Protein AF-A0A091K5E2-F1 (afdb_monomer_lite)

InterPro domains:
  IPR000225 Armadillo [PS50176] (1-25)
  IPR011989 Armadillo-like helical [G3DSA:1.25.10.10] (1-128)
  IPR016024 Armadillo-type fold [SSF48371] (2-117)
  IPR028435 Plakophilin/Delta catenin [PTHR10372] (2-138)

pLDDT: mean 74.38, std 18.35, range [33.25, 94.44]

Organism: Colius striatus (NCBI:txid57412)

Secondary structure (DSSP, 8-state):
-HHHHHHHHHHHHHHTTSHHHHHHHHHHHHHHHHHHSSSSS-SSP----HHHHHHHHHHHHHHHTT-HHHHHHHHHTTHHHHHHHHHH-TTS-HHHHHHHHHHHHHHHH-HHHHHHHHHTT--GGGGS----STT-------------

Structure (mmCIF, N/CA/C/O backbone):
data_AF-A0A091K5E2-F1
#
_entry.id   AF-A0A091K5E2-F1
#
loop_
_atom_site.group_PDB
_atom_site.id
_atom_site.type_symbol
_atom_site.label_atom_id
_atom_site.label_alt_id
_atom_site.label_comp_id
_atom_site.label_asym_id
_atom_site.label_entity_id
_atom_site.label_seq_id
_atom_site.pdbx_PDB_ins_code
_atom_site.Cartn_x
_atom_site.Cartn_y
_atom_site.Cartn_z
_atom_site.occupancy
_atom_site.B_iso_or_equiv
_atom_site.auth_seq_id
_atom_site.auth_comp_id
_atom_site.auth_asym_id
_atom_site.auth_atom_id
_atom_site.pdbx_PDB_model_num
ATOM 1 N N . SER A 1 1 ? 20.529 -6.109 -2.813 1.00 54.31 1 SER A N 1
ATOM 2 C CA . SER A 1 1 ? 20.389 -6.755 -4.131 1.00 54.31 1 SER A CA 1
ATOM 3 C C . SER A 1 1 ? 18.935 -7.017 -4.464 1.00 54.31 1 SER A C 1
ATOM 5 O O . SER A 1 1 ? 18.218 -7.574 -3.644 1.00 54.31 1 SER A O 1
ATOM 7 N N . GLU A 1 2 ? 18.512 -6.641 -5.667 1.00 50.56 2 GLU A N 1
ATOM 8 C CA . GLU A 1 2 ? 17.154 -6.818 -6.212 1.00 50.56 2 GLU A CA 1
ATOM 9 C C . GLU A 1 2 ? 16.677 -8.282 -6.191 1.00 50.56 2 GLU A C 1
ATOM 11 O O . GLU A 1 2 ? 15.534 -8.577 -5.848 1.00 50.56 2 GLU A O 1
ATOM 16 N N . ARG A 1 3 ? 17.603 -9.224 -6.411 1.00 59.66 3 ARG A N 1
ATOM 17 C CA . ARG A 1 3 ? 17.348 -10.671 -6.317 1.00 59.66 3 ARG A CA 1
ATOM 18 C C . ARG A 1 3 ? 16.848 -11.115 -4.936 1.00 59.66 3 ARG A C 1
ATOM 20 O O . ARG A 1 3 ? 16.004 -11.999 -4.853 1.00 59.66 3 ARG A O 1
ATOM 27 N N . VAL A 1 4 ? 17.316 -10.468 -3.865 1.00 67.00 4 VAL A N 1
ATOM 28 C CA . VAL A 1 4 ? 16.888 -1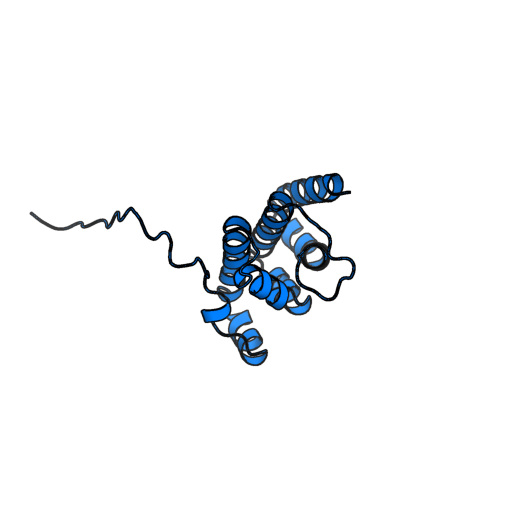0.763 -2.485 1.00 67.00 4 VAL A CA 1
ATOM 29 C C . VAL A 1 4 ? 15.462 -10.273 -2.247 1.00 67.00 4 VAL A C 1
ATOM 31 O O . VAL A 1 4 ? 14.680 -10.959 -1.602 1.00 67.00 4 VAL A O 1
ATOM 34 N N . VAL A 1 5 ? 15.095 -9.122 -2.818 1.00 63.88 5 VAL A N 1
ATOM 35 C CA . VAL A 1 5 ? 13.741 -8.558 -2.700 1.00 63.88 5 VAL A CA 1
ATOM 36 C C . VAL A 1 5 ? 12.730 -9.429 -3.442 1.00 63.88 5 VAL A C 1
ATOM 38 O O . VAL A 1 5 ? 11.662 -9.719 -2.906 1.00 63.88 5 VAL A O 1
ATOM 41 N N . LYS A 1 6 ? 13.087 -9.915 -4.637 1.00 64.31 6 LYS A N 1
ATOM 42 C CA . LYS A 1 6 ? 12.250 -10.831 -5.422 1.00 64.31 6 LYS A CA 1
ATOM 43 C C . LYS A 1 6 ? 12.056 -12.180 -4.720 1.00 64.31 6 LYS A C 1
ATOM 45 O O . LYS A 1 6 ? 10.928 -12.653 -4.619 1.00 64.31 6 LYS A O 1
ATOM 50 N N . ALA A 1 7 ? 13.129 -12.759 -4.175 1.00 65.31 7 ALA A N 1
ATOM 51 C CA . ALA A 1 7 ? 13.060 -14.005 -3.410 1.00 65.31 7 ALA A CA 1
ATOM 52 C C . ALA A 1 7 ? 12.229 -13.852 -2.123 1.00 65.31 7 ALA A C 1
ATOM 54 O O . ALA A 1 7 ? 11.371 -14.685 -1.843 1.00 65.31 7 ALA A O 1
ATOM 55 N N . ALA A 1 8 ? 12.423 -12.756 -1.384 1.00 66.50 8 ALA A N 1
ATOM 56 C CA . ALA A 1 8 ? 11.649 -12.459 -0.183 1.00 66.50 8 ALA A CA 1
ATOM 57 C C . ALA A 1 8 ? 10.159 -12.250 -0.495 1.00 66.50 8 ALA A C 1
ATOM 59 O O . ALA A 1 8 ? 9.309 -12.761 0.227 1.00 66.50 8 ALA A O 1
ATOM 60 N N . SER A 1 9 ? 9.838 -11.562 -1.595 1.00 68.31 9 SER A N 1
ATOM 61 C CA . SER A 1 9 ? 8.448 -11.336 -2.018 1.00 68.31 9 SER A CA 1
ATOM 62 C C . SER A 1 9 ? 7.756 -12.645 -2.410 1.00 68.31 9 SER A C 1
ATOM 64 O O . SER A 1 9 ? 6.633 -12.896 -1.983 1.00 68.31 9 SER A O 1
ATOM 66 N N . GLY A 1 10 ? 8.442 -13.527 -3.147 1.00 66.50 10 GLY A N 1
ATOM 67 C CA . GLY A 1 10 ? 7.913 -14.851 -3.494 1.00 66.50 10 GLY A CA 1
ATOM 68 C C . GLY A 1 10 ? 7.680 -15.747 -2.272 1.00 66.50 10 GLY A C 1
ATOM 69 O O . GLY A 1 10 ? 6.645 -16.403 -2.176 1.00 66.50 10 GLY A O 1
ATOM 70 N N . ALA A 1 11 ? 8.603 -15.732 -1.307 1.00 64.38 11 ALA A N 1
ATOM 71 C CA . ALA A 1 11 ? 8.461 -16.492 -0.066 1.00 64.38 11 ALA A CA 1
ATOM 72 C C . ALA A 1 11 ? 7.305 -15.971 0.807 1.00 64.38 11 ALA A C 1
ATOM 74 O O . ALA A 1 11 ? 6.513 -16.762 1.315 1.00 64.38 11 ALA A O 1
ATOM 75 N N . LEU A 1 12 ? 7.163 -14.646 0.934 1.00 62.91 12 LEU A N 1
ATOM 76 C CA . LEU A 1 12 ? 6.068 -14.014 1.679 1.00 62.91 12 LEU A CA 1
ATOM 77 C C . LEU A 1 12 ? 4.700 -14.317 1.059 1.00 62.91 12 LEU A C 1
ATOM 79 O O . LEU A 1 12 ? 3.750 -14.584 1.791 1.00 62.91 12 LEU A O 1
ATOM 83 N N . ARG A 1 13 ? 4.616 -14.339 -0.273 1.00 66.06 13 ARG A N 1
ATOM 84 C CA . ARG A 1 13 ? 3.396 -14.672 -1.016 1.00 66.06 13 ARG A CA 1
ATOM 85 C C . ARG A 1 13 ? 2.921 -16.102 -0.761 1.00 66.06 13 ARG A C 1
ATOM 87 O O . ARG A 1 13 ? 1.742 -16.312 -0.503 1.00 66.06 13 ARG A O 1
ATOM 94 N N . ASN A 1 14 ? 3.836 -17.073 -0.750 1.00 65.94 14 ASN A N 1
ATOM 95 C CA . ASN A 1 14 ? 3.491 -18.460 -0.419 1.00 65.94 14 ASN A CA 1
ATOM 96 C C . ASN A 1 14 ? 3.100 -18.637 1.059 1.00 65.94 14 ASN A C 1
ATOM 98 O O . ASN A 1 14 ? 2.257 -19.473 1.369 1.00 65.94 14 ASN A O 1
ATOM 102 N N . LEU A 1 15 ? 3.674 -17.845 1.970 1.00 56.69 15 LEU A N 1
ATOM 103 C CA . LEU A 1 15 ? 3.351 -17.900 3.4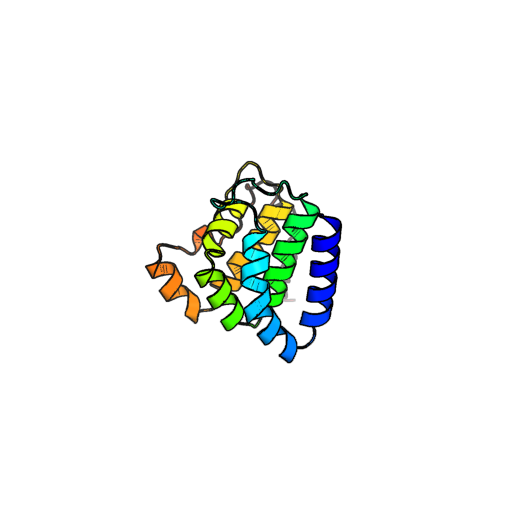01 1.00 56.69 15 LEU A CA 1
ATOM 104 C C . LEU A 1 15 ? 2.029 -17.198 3.753 1.00 56.69 15 LEU A C 1
ATOM 106 O O . LEU A 1 15 ? 1.386 -17.586 4.725 1.00 56.69 15 LEU A O 1
ATOM 110 N N . ALA A 1 16 ? 1.602 -16.204 2.967 1.00 55.78 16 ALA A N 1
ATOM 111 C CA . ALA A 1 16 ? 0.348 -15.468 3.154 1.00 55.78 16 ALA A CA 1
ATOM 112 C C . ALA A 1 16 ? -0.916 -16.244 2.717 1.00 55.78 16 ALA A C 1
ATOM 114 O O . ALA A 1 16 ? -2.027 -15.738 2.876 1.00 55.78 16 ALA A O 1
ATOM 115 N N . VAL A 1 17 ? -0.758 -17.467 2.196 1.00 62.25 17 VAL A N 1
ATOM 116 C CA . VAL A 1 17 ? -1.864 -18.400 1.911 1.00 62.25 17 VAL A CA 1
ATOM 117 C C . VAL A 1 17 ? -2.505 -18.922 3.208 1.00 62.25 17 VAL A C 1
ATOM 119 O O . VAL A 1 17 ? -3.700 -19.203 3.226 1.00 62.25 17 VAL A O 1
ATOM 122 N N . ASP A 1 18 ? -1.747 -18.996 4.310 1.00 58.25 18 ASP A N 1
ATOM 123 C CA . ASP A 1 18 ? -2.260 -19.386 5.630 1.00 58.25 18 ASP A CA 1
ATOM 124 C C . ASP A 1 18 ? -2.679 -18.143 6.440 1.00 58.25 18 ASP A C 1
ATOM 126 O O . ASP A 1 18 ? -1.879 -17.239 6.710 1.00 58.25 18 ASP A O 1
ATOM 130 N N . THR A 1 19 ? -3.947 -18.088 6.850 1.00 51.94 19 THR A N 1
ATOM 131 C CA . THR A 1 19 ? -4.557 -16.950 7.558 1.00 51.94 19 THR A CA 1
ATOM 132 C C . THR A 1 19 ? -3.903 -16.644 8.907 1.00 51.94 19 THR A C 1
ATOM 134 O O . THR A 1 19 ? -3.900 -15.484 9.316 1.00 51.94 19 THR A O 1
ATOM 137 N N . ARG A 1 20 ? -3.266 -17.622 9.569 1.00 52.31 20 ARG A N 1
ATOM 138 C CA . ARG A 1 20 ? -2.499 -17.389 10.812 1.00 52.31 20 ARG A CA 1
ATOM 139 C C . ARG A 1 20 ? -1.133 -16.740 10.562 1.00 52.31 20 ARG A C 1
ATOM 141 O O . ARG A 1 20 ? -0.641 -15.996 11.407 1.00 52.31 20 ARG A O 1
ATOM 148 N N . ASN A 1 21 ? -0.547 -16.941 9.381 1.00 52.16 21 ASN A N 1
ATOM 149 C CA . ASN A 1 21 ? 0.683 -16.258 8.968 1.00 52.16 21 ASN A CA 1
ATOM 150 C C . ASN A 1 21 ? 0.408 -14.842 8.446 1.00 52.16 21 ASN A C 1
ATOM 152 O O . ASN A 1 21 ? 1.253 -13.964 8.621 1.00 52.16 21 ASN A O 1
ATOM 156 N N . LYS A 1 22 ? -0.776 -14.581 7.869 1.00 51.25 22 LYS A N 1
ATOM 157 C CA . LYS A 1 22 ? -1.200 -13.233 7.437 1.00 51.25 22 LYS A CA 1
ATOM 158 C C . LYS A 1 22 ? -1.138 -12.193 8.557 1.00 51.25 22 LYS A C 1
ATOM 160 O O . LYS A 1 22 ? -0.787 -11.046 8.288 1.00 51.25 22 LYS A O 1
ATOM 165 N N . GLU A 1 23 ? -1.434 -12.565 9.800 1.00 50.50 23 GLU A N 1
ATOM 166 C CA . GLU A 1 23 ? -1.411 -11.638 10.940 1.00 50.50 23 GLU A CA 1
ATOM 167 C C . GLU A 1 23 ? 0.029 -11.255 11.350 1.00 50.50 23 GLU A C 1
ATOM 169 O O . GLU A 1 23 ? 0.351 -10.072 11.505 1.00 50.50 23 GLU A O 1
ATOM 174 N N . LEU A 1 24 ? 0.944 -12.233 11.404 1.00 54.16 24 LEU A N 1
ATOM 175 C CA . LEU A 1 24 ? 2.378 -12.016 11.660 1.00 54.16 24 LEU A CA 1
ATOM 176 C C . LEU A 1 24 ? 3.078 -11.280 10.502 1.00 54.16 24 LEU A C 1
ATOM 178 O O . LEU A 1 24 ? 3.872 -10.362 10.734 1.00 54.16 24 LEU A O 1
ATOM 182 N N . ILE A 1 25 ? 2.744 -11.619 9.254 1.00 57.38 25 ILE A N 1
ATOM 183 C CA . ILE A 1 25 ? 3.227 -10.935 8.046 1.00 57.38 25 ILE A CA 1
ATOM 184 C C . ILE A 1 25 ? 2.685 -9.502 7.998 1.00 57.38 25 ILE A C 1
ATOM 186 O O . ILE A 1 25 ? 3.444 -8.577 7.728 1.00 57.38 25 ILE A O 1
ATOM 190 N N . GLY A 1 26 ? 1.418 -9.268 8.335 1.00 55.16 26 GLY A N 1
ATOM 191 C CA . GLY A 1 26 ? 0.850 -7.920 8.413 1.00 55.16 26 GLY A CA 1
ATOM 192 C C . GLY A 1 26 ? 1.612 -7.024 9.393 1.00 55.16 26 GLY A C 1
ATOM 193 O O . GLY A 1 26 ? 1.984 -5.898 9.057 1.00 55.16 26 GLY A O 1
ATOM 194 N N . LYS A 1 27 ? 1.934 -7.549 10.581 1.00 58.16 27 LYS A N 1
ATOM 195 C CA . LYS A 1 27 ? 2.631 -6.799 11.636 1.00 58.16 27 LYS A CA 1
ATOM 196 C C . LYS A 1 27 ? 4.091 -6.472 11.294 1.00 58.16 27 LYS A C 1
ATOM 198 O O . LYS A 1 27 ? 4.558 -5.382 11.627 1.00 58.16 27 LYS A O 1
ATOM 203 N N . HIS A 1 28 ? 4.809 -7.381 10.627 1.00 63.00 28 HIS A N 1
ATOM 204 C CA . HIS A 1 28 ? 6.259 -7.257 10.399 1.00 63.00 28 HIS A CA 1
ATOM 205 C C . HIS A 1 28 ? 6.667 -6.962 8.947 1.00 63.00 28 HIS A C 1
ATOM 207 O O . HIS A 1 28 ? 7.697 -6.321 8.715 1.00 63.00 28 HIS A O 1
ATOM 213 N N . ALA A 1 29 ? 5.886 -7.388 7.956 1.00 68.50 29 ALA A N 1
ATOM 214 C CA . ALA A 1 29 ? 6.205 -7.199 6.544 1.00 68.50 29 ALA A CA 1
ATOM 215 C C . ALA A 1 29 ? 5.720 -5.849 6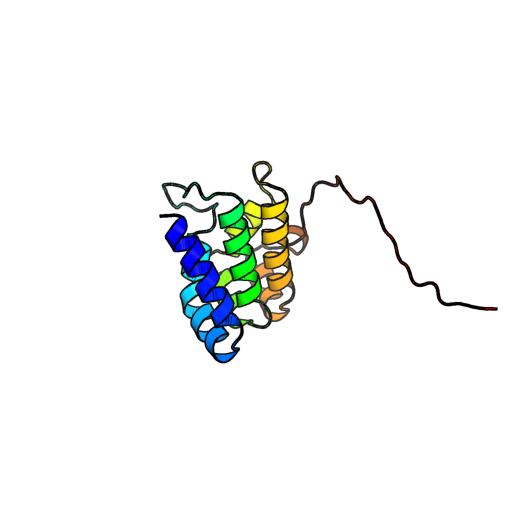.013 1.00 68.50 29 ALA A C 1
ATOM 217 O O . ALA A 1 29 ? 6.470 -5.223 5.271 1.00 68.50 29 ALA A O 1
ATOM 218 N N . ILE A 1 30 ? 4.547 -5.346 6.426 1.00 78.62 30 ILE A N 1
ATOM 219 C CA . ILE A 1 30 ? 4.008 -4.067 5.918 1.00 78.62 30 ILE A CA 1
ATOM 220 C C . ILE A 1 30 ? 5.004 -2.904 6.076 1.00 78.62 30 ILE A C 1
ATOM 222 O O . ILE A 1 30 ? 5.311 -2.272 5.064 1.00 78.62 30 ILE A O 1
ATOM 226 N N . PRO A 1 31 ? 5.621 -2.651 7.251 1.00 80.25 31 PRO A N 1
ATOM 227 C CA . PRO A 1 31 ? 6.603 -1.570 7.377 1.00 80.25 31 PRO A CA 1
ATOM 228 C C . PRO A 1 31 ? 7.808 -1.731 6.437 1.00 80.25 31 PRO A C 1
ATOM 230 O O . PRO A 1 31 ? 8.329 -0.752 5.905 1.00 80.25 31 PRO A O 1
ATOM 233 N N . ASN A 1 32 ? 8.256 -2.969 6.207 1.00 77.25 32 ASN A N 1
ATOM 234 C CA . ASN A 1 32 ? 9.388 -3.263 5.331 1.00 77.25 32 ASN A CA 1
ATOM 235 C C . ASN A 1 32 ? 9.013 -3.163 3.843 1.00 77.25 32 ASN A C 1
ATOM 237 O O . ASN A 1 32 ? 9.802 -2.654 3.046 1.00 77.25 32 ASN A O 1
ATOM 241 N N . LEU A 1 33 ? 7.808 -3.588 3.460 1.00 79.31 33 LEU A N 1
ATOM 242 C CA . LEU A 1 33 ? 7.274 -3.456 2.103 1.00 79.31 33 LEU A CA 1
ATOM 243 C C . LEU A 1 33 ? 7.067 -1.979 1.746 1.00 79.31 33 LEU A C 1
ATOM 245 O O . LEU A 1 33 ? 7.551 -1.525 0.712 1.00 79.31 33 LEU A O 1
ATOM 249 N N . VAL A 1 34 ? 6.474 -1.194 2.650 1.00 79.69 34 VAL A N 1
ATOM 250 C CA . VAL A 1 34 ? 6.278 0.255 2.478 1.00 79.69 34 VAL A CA 1
ATOM 251 C C . VAL A 1 34 ? 7.609 0.997 2.386 1.00 79.69 34 VAL A C 1
ATOM 253 O O . VAL A 1 34 ? 7.746 1.923 1.584 1.00 79.69 34 VAL A O 1
ATOM 256 N N . LYS A 1 35 ? 8.639 0.582 3.137 1.00 76.75 35 LYS A N 1
ATOM 257 C CA . LYS A 1 35 ? 9.997 1.130 2.974 1.00 76.75 35 LYS A CA 1
ATOM 258 C C . LYS A 1 35 ? 10.562 0.896 1.571 1.00 76.75 35 LYS A C 1
ATOM 260 O O . LYS A 1 35 ? 11.285 1.753 1.086 1.00 76.75 35 LYS A O 1
ATOM 265 N N . ASN A 1 36 ? 10.226 -0.213 0.913 1.00 74.50 36 ASN A N 1
ATOM 266 C CA . ASN A 1 36 ? 10.686 -0.488 -0.448 1.00 74.50 36 ASN A CA 1
ATOM 267 C C . ASN A 1 36 ? 9.863 0.228 -1.534 1.00 74.50 36 ASN A C 1
ATOM 269 O O . ASN A 1 36 ? 10.331 0.288 -2.665 1.00 74.50 36 ASN A O 1
ATOM 273 N N . LEU A 1 37 ? 8.692 0.799 -1.227 1.00 76.50 37 LEU A N 1
ATOM 274 C CA . LEU A 1 37 ? 7.940 1.577 -2.214 1.00 76.50 37 LEU A CA 1
ATOM 275 C C . LEU A 1 37 ? 8.647 2.902 -2.562 1.00 76.50 37 LEU A C 1
ATOM 277 O O . LEU A 1 37 ? 9.091 3.618 -1.647 1.00 76.50 37 LEU A O 1
ATOM 281 N N . PRO A 1 38 ? 8.701 3.266 -3.859 1.00 71.38 38 PRO A N 1
ATOM 282 C CA . PRO A 1 38 ? 9.179 4.574 -4.291 1.00 71.38 38 PRO A CA 1
ATOM 283 C C . PRO A 1 38 ? 8.241 5.690 -3.796 1.00 71.38 38 PRO A C 1
ATOM 285 O O . PRO A 1 38 ? 7.040 5.473 -3.670 1.00 71.38 38 PRO A O 1
ATOM 288 N N . GLY A 1 39 ? 8.776 6.888 -3.521 1.00 61.72 39 GLY A N 1
ATOM 289 C CA . GLY A 1 39 ? 7.953 8.060 -3.165 1.00 61.72 39 GLY A CA 1
ATOM 290 C C . GLY A 1 39 ? 8.009 8.541 -1.710 1.00 61.72 39 GLY A C 1
ATOM 291 O O . GLY A 1 39 ? 7.013 9.043 -1.208 1.00 61.72 39 GLY A O 1
ATOM 292 N N . GLY A 1 40 ? 9.143 8.413 -1.015 1.00 58.31 40 GLY A N 1
ATOM 293 C CA . GLY A 1 40 ? 9.350 9.041 0.301 1.00 58.31 40 GLY A CA 1
ATOM 294 C C . GLY A 1 40 ? 10.711 9.732 0.407 1.00 58.31 40 GLY A C 1
ATOM 295 O O . GLY A 1 40 ? 11.527 9.610 -0.503 1.00 58.31 40 GLY A O 1
ATOM 296 N N . GLN A 1 41 ? 10.991 10.382 1.544 1.00 47.34 41 GLN A N 1
ATOM 297 C CA . GLN A 1 41 ? 12.290 11.004 1.884 1.00 47.34 41 GLN A CA 1
ATOM 298 C C . GLN A 1 41 ? 13.454 9.997 2.052 1.00 47.34 41 GLN A C 1
ATOM 300 O O . GLN A 1 41 ? 14.436 10.273 2.734 1.00 47.34 41 GLN A O 1
ATOM 305 N N . GLN A 1 42 ? 13.360 8.798 1.476 1.00 50.56 42 GLN A N 1
ATOM 306 C CA . GLN A 1 42 ? 14.449 7.828 1.518 1.00 50.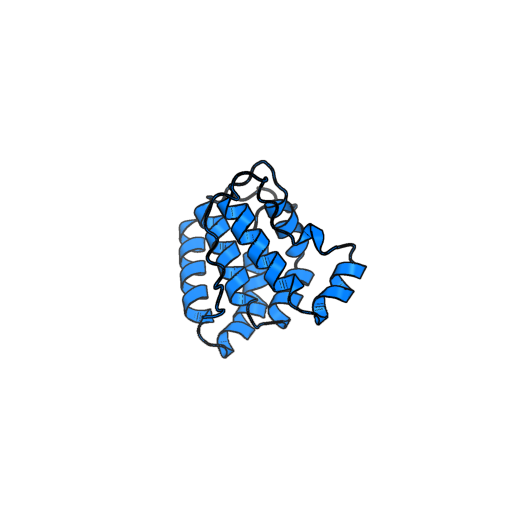56 42 GLN A CA 1
ATOM 307 C C . GLN A 1 42 ? 15.434 8.157 0.403 1.00 50.56 42 GLN A C 1
ATOM 309 O O . GLN A 1 42 ? 15.214 7.833 -0.763 1.00 50.56 42 GLN A O 1
ATOM 314 N N . THR A 1 43 ? 16.509 8.836 0.782 1.00 43.06 43 THR A N 1
ATOM 315 C CA . THR A 1 43 ? 17.712 9.003 -0.025 1.00 43.06 43 THR A CA 1
ATOM 316 C C . THR A 1 43 ? 18.659 7.820 0.232 1.00 43.06 43 THR A C 1
ATOM 318 O O . THR A 1 43 ? 18.903 7.472 1.387 1.00 43.06 43 THR A O 1
ATOM 321 N N . PRO A 1 44 ? 19.213 7.176 -0.810 1.00 49.28 44 PRO A N 1
ATOM 322 C CA . PRO A 1 44 ? 18.859 7.301 -2.222 1.00 49.28 44 PRO A CA 1
ATOM 323 C C . PRO A 1 44 ? 17.524 6.604 -2.533 1.00 49.28 44 PRO A C 1
ATOM 325 O O . PRO A 1 44 ? 17.208 5.556 -1.962 1.00 49.28 44 PRO A O 1
ATOM 328 N N . ALA A 1 45 ? 16.761 7.160 -3.481 1.00 53.56 45 ALA A N 1
ATOM 329 C CA . ALA A 1 45 ? 15.609 6.468 -4.043 1.00 53.56 45 ALA A CA 1
ATOM 330 C C . ALA A 1 45 ? 16.104 5.130 -4.603 1.00 53.56 45 ALA A C 1
ATOM 332 O O . ALA A 1 45 ? 16.948 5.102 -5.500 1.00 53.56 45 ALA A O 1
ATOM 333 N N . LYS A 1 46 ? 15.642 4.006 -4.045 1.00 57.69 46 LYS A N 1
ATOM 334 C CA . LYS A 1 46 ? 15.955 2.700 -4.628 1.00 57.69 46 LYS A CA 1
ATOM 335 C C . LYS A 1 46 ? 15.394 2.696 -6.050 1.00 57.69 46 LYS A C 1
ATOM 337 O O . LYS A 1 46 ? 14.177 2.710 -6.223 1.00 57.69 46 LYS A O 1
ATOM 342 N N . ASN A 1 47 ? 16.280 2.676 -7.044 1.00 65.50 47 ASN A N 1
ATOM 343 C CA . ASN A 1 47 ? 15.938 2.447 -8.446 1.00 65.50 47 ASN A CA 1
ATOM 344 C C . ASN A 1 47 ? 15.498 0.986 -8.602 1.00 65.50 47 ASN A C 1
ATOM 346 O O . ASN A 1 47 ? 16.276 0.128 -9.008 1.00 65.50 47 ASN A O 1
ATOM 350 N N . LEU A 1 48 ? 14.279 0.686 -8.160 1.00 74.06 48 LEU A N 1
ATOM 351 C CA . LEU A 1 48 ? 13.649 -0.610 -8.362 1.00 74.06 48 LEU A CA 1
ATOM 352 C C . LEU A 1 48 ? 13.106 -0.680 -9.788 1.00 74.06 48 LEU A C 1
ATOM 354 O O . LEU A 1 48 ? 12.541 0.298 -10.279 1.00 74.06 48 LEU A O 1
ATOM 358 N N . SER A 1 49 ? 13.257 -1.839 -10.427 1.00 82.00 49 SER A N 1
ATOM 359 C CA . SER A 1 49 ? 12.584 -2.132 -11.692 1.00 82.00 49 SER A CA 1
ATOM 360 C C . SER A 1 49 ? 11.064 -2.091 -11.537 1.00 82.00 49 SER A C 1
ATOM 362 O O . SER A 1 49 ? 10.534 -2.372 -10.457 1.00 82.00 49 SER A O 1
ATOM 364 N N . GLU A 1 50 ? 10.364 -1.797 -12.635 1.00 85.62 50 GLU A N 1
ATOM 365 C CA . GLU A 1 50 ? 8.899 -1.849 -12.715 1.00 85.62 50 GLU A CA 1
ATOM 366 C C . GLU A 1 50 ? 8.352 -3.169 -12.151 1.00 85.62 50 GLU A C 1
ATOM 368 O O . GLU A 1 50 ? 7.507 -3.157 -11.256 1.00 85.62 50 GLU A O 1
ATOM 373 N N . ASP A 1 51 ? 8.900 -4.304 -12.598 1.00 83.06 51 ASP A N 1
ATOM 374 C CA . ASP A 1 51 ? 8.503 -5.640 -12.140 1.00 83.06 51 ASP A CA 1
ATOM 375 C C . ASP A 1 51 ? 8.610 -5.792 -10.618 1.00 83.06 51 ASP A C 1
ATOM 377 O O . ASP A 1 51 ? 7.751 -6.404 -9.976 1.00 83.06 51 ASP A O 1
ATOM 381 N N . THR A 1 52 ? 9.657 -5.219 -10.017 1.00 83.25 52 THR A N 1
ATOM 382 C CA . THR A 1 52 ? 9.848 -5.268 -8.566 1.00 83.25 52 THR A CA 1
ATOM 383 C C . THR A 1 52 ? 8.817 -4.405 -7.849 1.00 83.25 52 THR A C 1
ATOM 385 O O . THR A 1 52 ? 8.246 -4.848 -6.852 1.00 83.25 52 THR A O 1
ATOM 388 N N . VAL A 1 53 ? 8.538 -3.199 -8.348 1.00 86.44 53 VAL A N 1
ATOM 389 C CA . VAL A 1 53 ? 7.524 -2.310 -7.761 1.00 86.44 53 VAL A CA 1
ATOM 390 C C . VAL A 1 53 ? 6.140 -2.954 -7.837 1.00 86.44 53 VAL A C 1
ATOM 392 O O . VAL A 1 53 ? 5.453 -3.039 -6.819 1.00 86.44 53 VAL A O 1
ATOM 395 N N . VAL A 1 54 ? 5.759 -3.490 -8.998 1.00 87.94 54 VAL A N 1
ATOM 396 C CA . VAL A 1 54 ? 4.488 -4.204 -9.196 1.00 87.94 54 VAL A CA 1
ATOM 397 C C . VAL A 1 54 ? 4.391 -5.417 -8.271 1.00 87.94 54 VAL A C 1
ATOM 399 O O . VAL A 1 54 ? 3.364 -5.610 -7.621 1.00 87.94 54 VAL A O 1
ATOM 402 N N . SER A 1 55 ? 5.462 -6.205 -8.135 1.00 85.69 55 SER A N 1
ATOM 403 C CA . SER A 1 55 ? 5.491 -7.346 -7.212 1.00 85.69 55 SER A CA 1
ATOM 404 C C . SER A 1 55 ? 5.281 -6.920 -5.757 1.00 85.69 55 SER A C 1
ATOM 406 O O . SER A 1 55 ? 4.546 -7.592 -5.033 1.00 85.69 55 SER A O 1
ATOM 408 N N . VAL A 1 56 ? 5.899 -5.820 -5.313 1.00 87.75 56 VAL A N 1
ATOM 409 C CA . VAL A 1 56 ? 5.722 -5.294 -3.948 1.00 87.75 56 VAL A CA 1
ATOM 410 C C . VAL A 1 56 ? 4.289 -4.808 -3.736 1.00 87.75 56 VAL A C 1
ATOM 412 O O . VAL A 1 56 ? 3.688 -5.148 -2.721 1.00 87.75 56 VAL A O 1
ATOM 415 N N . LEU A 1 57 ? 3.717 -4.070 -4.691 1.00 91.44 57 LEU A N 1
ATOM 416 C CA . LEU A 1 57 ? 2.336 -3.581 -4.623 1.00 91.44 57 LEU A CA 1
ATOM 417 C C . LEU A 1 57 ? 1.326 -4.734 -4.557 1.00 91.44 57 LEU A C 1
ATOM 419 O O . LEU A 1 57 ? 0.454 -4.732 -3.691 1.00 91.44 57 LEU A O 1
ATOM 423 N N . ASN A 1 58 ? 1.496 -5.758 -5.397 1.00 88.94 58 ASN A N 1
ATOM 424 C CA . ASN A 1 58 ? 0.659 -6.958 -5.366 1.00 88.94 58 ASN A CA 1
ATOM 425 C C . ASN A 1 58 ? 0.785 -7.702 -4.031 1.00 88.94 58 ASN A C 1
ATOM 427 O O . ASN A 1 58 ? -0.226 -8.101 -3.461 1.00 88.94 58 ASN A O 1
ATOM 431 N N . THR A 1 59 ? 2.004 -7.821 -3.493 1.00 87.12 59 THR A N 1
ATOM 432 C CA . THR A 1 59 ? 2.235 -8.448 -2.181 1.00 87.12 59 THR A CA 1
ATOM 433 C C . THR A 1 59 ? 1.537 -7.666 -1.069 1.00 87.12 59 THR A C 1
ATOM 435 O O . THR A 1 59 ? 0.888 -8.260 -0.215 1.00 87.12 59 THR A O 1
ATOM 438 N N . ILE A 1 60 ? 1.625 -6.330 -1.078 1.00 88.50 60 ILE A N 1
ATOM 439 C CA . ILE A 1 60 ? 0.900 -5.491 -0.115 1.00 88.50 60 ILE A CA 1
ATOM 440 C C . ILE A 1 60 ? -0.600 -5.750 -0.239 1.00 88.50 60 ILE A C 1
ATOM 442 O O . ILE A 1 60 ? -1.236 -5.984 0.784 1.00 88.50 60 ILE A O 1
ATOM 446 N N . ASN A 1 61 ? -1.147 -5.760 -1.461 1.00 91.25 61 ASN A N 1
ATOM 447 C CA . ASN A 1 61 ? -2.568 -6.007 -1.694 1.00 91.25 61 ASN A CA 1
ATOM 448 C C . ASN A 1 61 ? -3.017 -7.363 -1.131 1.00 91.25 61 ASN A C 1
ATOM 450 O O . ASN A 1 61 ? -4.010 -7.426 -0.419 1.00 91.25 61 ASN A O 1
ATOM 454 N N . GLU A 1 62 ? -2.266 -8.434 -1.398 1.00 87.62 62 GLU A N 1
ATOM 455 C CA . GLU A 1 62 ? -2.555 -9.782 -0.890 1.00 87.62 62 GLU A CA 1
ATOM 456 C C . GLU A 1 62 ? -2.507 -9.851 0.649 1.00 87.62 62 GLU A C 1
ATOM 458 O O . GLU A 1 62 ? -3.334 -10.529 1.265 1.00 87.62 62 GLU A O 1
ATOM 463 N N . VAL A 1 63 ? -1.570 -9.133 1.283 1.00 86.94 63 VAL A N 1
ATOM 464 C CA . VAL A 1 63 ? -1.429 -9.090 2.749 1.00 86.94 63 VAL A CA 1
ATOM 465 C C . VAL A 1 63 ? -2.567 -8.313 3.407 1.00 86.94 63 VAL A C 1
ATOM 467 O O . VAL A 1 63 ? -3.040 -8.729 4.463 1.00 86.94 63 VAL A O 1
ATOM 470 N N . ILE A 1 64 ? -3.003 -7.198 2.813 1.00 89.94 64 ILE A N 1
ATOM 471 C CA . ILE A 1 64 ? -4.107 -6.392 3.356 1.00 89.94 64 ILE A CA 1
ATOM 472 C C . ILE A 1 64 ? -5.486 -6.914 2.945 1.00 89.94 64 ILE A C 1
ATOM 474 O O . ILE A 1 64 ? -6.478 -6.485 3.530 1.00 89.94 64 ILE A O 1
ATOM 478 N N . ALA A 1 65 ? -5.576 -7.798 1.948 1.00 86.19 65 ALA A N 1
ATOM 479 C CA . ALA A 1 65 ? -6.826 -8.432 1.547 1.00 86.19 65 ALA A CA 1
ATOM 480 C C . ALA A 1 65 ? -7.357 -9.300 2.696 1.00 86.19 65 ALA A C 1
ATOM 482 O O . ALA A 1 65 ? -6.674 -10.216 3.172 1.00 86.19 65 ALA A O 1
ATOM 483 N N . ASP A 1 66 ? -8.566 -8.966 3.147 1.00 84.75 66 ASP A N 1
ATOM 484 C CA . ASP A 1 66 ? -9.254 -9.559 4.300 1.00 84.75 66 ASP A CA 1
ATOM 485 C C . ASP A 1 66 ? -8.481 -9.447 5.630 1.00 84.75 66 ASP A C 1
ATOM 487 O O . ASP A 1 66 ? -8.646 -10.261 6.536 1.00 84.75 66 ASP A O 1
ATOM 491 N N . ASN A 1 67 ? -7.624 -8.429 5.765 1.00 85.69 67 ASN A N 1
ATOM 492 C CA . ASN A 1 67 ? -6.847 -8.148 6.970 1.00 85.69 67 ASN A CA 1
ATOM 493 C C . ASN A 1 67 ? -6.852 -6.646 7.310 1.00 85.69 67 ASN A C 1
ATOM 495 O O . ASN A 1 67 ? -5.972 -5.875 6.906 1.00 85.69 67 ASN A O 1
ATOM 499 N N . LEU A 1 68 ? -7.848 -6.234 8.101 1.00 88.44 68 LEU A N 1
ATOM 500 C CA . LEU A 1 68 ? -8.015 -4.849 8.550 1.00 88.44 68 LEU A CA 1
ATOM 501 C C . LEU A 1 68 ? -6.810 -4.340 9.362 1.00 88.44 68 LEU A C 1
ATOM 503 O O . LEU A 1 68 ? -6.431 -3.177 9.223 1.00 88.44 68 LEU A O 1
ATOM 507 N N . GLU A 1 69 ? -6.188 -5.181 10.190 1.00 89.25 69 GLU A N 1
ATOM 508 C CA . GLU A 1 69 ? -5.039 -4.775 11.011 1.00 89.25 69 GLU A CA 1
ATOM 509 C C . GLU A 1 69 ? -3.806 -4.471 10.151 1.00 89.25 69 GLU A C 1
ATOM 511 O O . GLU A 1 69 ? -3.125 -3.465 10.366 1.00 89.25 69 GLU A O 1
ATOM 516 N N . ALA A 1 70 ? -3.563 -5.259 9.100 1.00 86.12 70 ALA A N 1
ATOM 517 C CA . ALA A 1 70 ? -2.522 -4.954 8.121 1.00 86.12 70 ALA A CA 1
ATOM 518 C C . ALA A 1 70 ? -2.810 -3.642 7.367 1.00 86.12 70 ALA A C 1
ATOM 520 O O . ALA A 1 70 ? -1.894 -2.848 7.138 1.00 86.12 70 ALA A O 1
ATOM 521 N N . ALA A 1 71 ? -4.075 -3.369 7.033 1.00 90.88 71 ALA A N 1
ATOM 522 C CA . ALA A 1 71 ? -4.478 -2.117 6.393 1.00 90.88 71 ALA A CA 1
ATOM 523 C C . ALA A 1 71 ? -4.325 -0.895 7.327 1.00 90.88 71 ALA A C 1
ATOM 525 O O . ALA A 1 71 ? -3.862 0.162 6.891 1.00 90.88 71 ALA A O 1
ATOM 526 N N . LYS A 1 72 ? -4.616 -1.034 8.630 1.00 91.44 72 LYS A N 1
ATOM 527 C CA . LYS A 1 72 ? -4.291 -0.011 9.644 1.00 91.44 72 LYS A CA 1
ATOM 528 C C . LYS A 1 72 ? -2.785 0.236 9.707 1.00 91.44 72 LYS A C 1
ATOM 530 O O . LYS A 1 72 ? -2.359 1.388 9.668 1.00 91.44 72 LYS A O 1
ATOM 535 N N . LYS A 1 73 ? -1.976 -0.829 9.717 1.00 90.31 73 LYS A N 1
ATOM 536 C CA . LYS A 1 73 ? -0.510 -0.722 9.724 1.00 90.31 73 LYS A CA 1
ATOM 537 C C . LYS A 1 73 ? 0.027 -0.017 8.481 1.00 90.31 73 LYS A C 1
ATOM 539 O O . LYS A 1 73 ? 0.961 0.778 8.578 1.00 90.31 73 LYS A O 1
ATOM 544 N N . LEU A 1 74 ? -0.567 -0.278 7.318 1.00 91.56 74 LEU A N 1
ATOM 545 C CA . LEU A 1 74 ? -0.222 0.396 6.068 1.00 91.56 74 LEU A CA 1
ATOM 546 C C . LEU A 1 74 ? -0.452 1.911 6.174 1.00 91.56 74 LEU A C 1
ATOM 548 O O . LEU A 1 74 ? 0.413 2.683 5.766 1.00 91.56 74 LEU A O 1
ATOM 552 N N . ARG A 1 75 ? -1.560 2.338 6.794 1.00 91.56 75 ARG A N 1
ATOM 553 C CA . ARG A 1 75 ? -1.829 3.756 7.086 1.00 91.56 75 ARG A CA 1
ATOM 554 C C . ARG A 1 75 ? -0.797 4.351 8.045 1.00 91.56 75 ARG A C 1
ATOM 556 O O . ARG A 1 75 ? -0.168 5.349 7.726 1.00 91.56 75 ARG A O 1
ATOM 563 N N . GLU A 1 76 ? -0.551 3.692 9.175 1.00 89.69 76 GLU A N 1
ATOM 564 C CA . GLU A 1 76 ? 0.410 4.146 10.197 1.00 89.69 76 GLU A CA 1
ATOM 565 C C . GLU A 1 76 ? 1.854 4.272 9.689 1.00 89.69 76 GLU A C 1
ATOM 567 O O . GLU A 1 76 ? 2.665 4.976 10.284 1.00 89.69 76 GLU A O 1
ATOM 572 N N . THR A 1 77 ? 2.199 3.564 8.614 1.00 86.88 77 THR A N 1
ATOM 573 C CA . THR A 1 77 ? 3.550 3.553 8.033 1.00 86.88 77 THR A CA 1
ATOM 574 C C . THR A 1 77 ? 3.719 4.533 6.872 1.00 86.88 77 THR A C 1
ATOM 576 O O . THR A 1 77 ? 4.701 4.435 6.136 1.00 86.88 77 THR A O 1
ATOM 579 N N . GLN A 1 78 ? 2.787 5.479 6.710 1.00 88.12 78 GLN A N 1
ATOM 580 C CA . GLN A 1 78 ? 2.725 6.419 5.584 1.00 88.12 78 GLN A CA 1
ATOM 581 C C . GLN A 1 78 ? 2.630 5.716 4.217 1.00 88.12 78 GLN A C 1
ATOM 583 O O . GLN A 1 78 ? 3.176 6.163 3.203 1.00 88.12 78 GLN A O 1
ATOM 588 N N . GLY A 1 79 ? 2.001 4.538 4.189 1.00 89.75 79 GLY A N 1
ATOM 589 C CA . GLY A 1 79 ? 1.828 3.765 2.966 1.00 89.75 79 GLY A CA 1
ATOM 590 C C . GLY A 1 79 ? 0.852 4.421 1.996 1.00 89.75 79 GLY A C 1
ATOM 591 O O . GLY A 1 79 ? 1.049 4.319 0.788 1.00 89.75 79 GLY A O 1
ATOM 592 N N . ILE A 1 80 ? -0.163 5.127 2.502 1.00 92.88 80 ILE A N 1
ATOM 593 C CA . ILE A 1 80 ? -1.204 5.758 1.677 1.00 92.88 80 ILE A CA 1
ATOM 594 C C . ILE A 1 80 ? -0.607 6.880 0.828 1.00 92.88 80 ILE A C 1
ATOM 596 O O . ILE A 1 80 ? -0.826 6.920 -0.378 1.00 92.88 80 ILE A O 1
ATOM 600 N N . GLU A 1 81 ? 0.233 7.720 1.424 1.00 91.12 81 GLU A N 1
ATOM 601 C CA . GLU A 1 81 ? 0.960 8.814 0.786 1.00 91.12 81 GLU A CA 1
ATOM 602 C C . GLU A 1 81 ? 1.785 8.302 -0.394 1.00 91.12 81 GLU A C 1
ATOM 604 O O . GLU A 1 81 ? 1.697 8.829 -1.505 1.00 91.12 81 GLU A O 1
ATOM 609 N N . LYS A 1 82 ? 2.550 7.228 -0.170 1.00 89.62 82 LYS A N 1
ATOM 610 C CA . LYS A 1 82 ? 3.381 6.612 -1.208 1.00 89.62 82 LYS A CA 1
ATOM 611 C C . LYS A 1 82 ? 2.546 6.002 -2.327 1.00 89.62 82 LYS A C 1
ATOM 613 O O . LYS A 1 82 ? 2.870 6.178 -3.498 1.00 89.62 82 LYS A O 1
ATOM 618 N N . LEU A 1 83 ? 1.471 5.297 -1.981 1.00 91.75 83 LEU A N 1
ATOM 619 C CA . LEU A 1 83 ? 0.577 4.673 -2.955 1.00 91.75 83 LEU A CA 1
ATOM 620 C C . LEU A 1 83 ? -0.131 5.717 -3.819 1.00 91.75 83 LEU A C 1
ATOM 622 O O . LEU A 1 83 ? -0.191 5.555 -5.036 1.00 91.75 83 LEU A O 1
ATOM 626 N N . VAL A 1 84 ? -0.617 6.807 -3.221 1.00 90.75 84 VAL A N 1
ATOM 627 C CA . VAL A 1 84 ? -1.229 7.917 -3.961 1.00 90.75 84 VAL A CA 1
ATOM 628 C C . VAL A 1 84 ? -0.201 8.610 -4.851 1.00 90.75 84 VAL A C 1
ATOM 630 O O . VAL A 1 84 ? -0.521 8.933 -5.994 1.00 90.75 84 VAL A O 1
ATOM 633 N N . LEU A 1 85 ? 1.037 8.790 -4.382 1.00 88.75 85 LEU A N 1
ATOM 634 C CA . LEU A 1 85 ? 2.115 9.351 -5.196 1.00 88.75 85 LEU A CA 1
ATOM 635 C C . LEU A 1 85 ? 2.405 8.476 -6.419 1.00 88.75 85 LEU A C 1
ATOM 637 O O . LEU A 1 85 ? 2.516 9.012 -7.516 1.00 88.75 85 LEU A O 1
ATOM 641 N N . ILE A 1 86 ? 2.467 7.148 -6.264 1.00 87.94 86 ILE A N 1
ATOM 642 C CA . ILE A 1 86 ? 2.621 6.212 -7.391 1.00 87.94 86 ILE A CA 1
ATOM 643 C C . ILE A 1 86 ? 1.409 6.293 -8.331 1.00 87.94 86 ILE A C 1
ATOM 645 O O . ILE A 1 86 ? 1.593 6.452 -9.533 1.00 87.94 86 ILE A O 1
ATOM 649 N N . ASN A 1 87 ? 0.184 6.252 -7.795 1.00 87.75 87 ASN A N 1
ATOM 650 C CA . ASN A 1 87 ? -1.066 6.271 -8.567 1.00 87.75 87 ASN A CA 1
ATOM 651 C C . ASN A 1 87 ? -1.297 7.588 -9.336 1.00 87.75 87 ASN A C 1
ATOM 653 O O . ASN A 1 87 ? -2.013 7.598 -10.330 1.00 87.75 87 ASN A O 1
ATOM 657 N N . LYS A 1 88 ? -0.720 8.707 -8.881 1.00 85.25 88 LYS A N 1
ATOM 658 C CA . LYS A 1 88 ? -0.833 10.028 -9.530 1.00 85.25 88 LYS A CA 1
ATOM 659 C C . LYS A 1 88 ? 0.431 10.456 -10.281 1.00 85.25 88 LYS A C 1
ATOM 661 O O . LYS A 1 88 ? 0.471 11.559 -10.823 1.00 85.25 88 LYS A O 1
ATOM 666 N N . SER A 1 89 ? 1.481 9.636 -10.295 1.00 79.94 89 SER A N 1
ATOM 667 C CA . SER A 1 89 ? 2.733 9.994 -10.958 1.00 79.94 89 SER A CA 1
ATOM 668 C C . SER A 1 89 ? 2.609 9.842 -12.472 1.00 79.94 89 SER A C 1
ATOM 670 O O . SER A 1 89 ? 2.365 8.747 -12.966 1.00 79.94 89 SER A O 1
ATOM 672 N N . GLY A 1 90 ? 2.875 10.919 -13.217 1.00 75.50 90 GLY A N 1
ATOM 673 C CA . GLY A 1 90 ? 2.964 10.874 -14.684 1.00 75.50 90 GLY A CA 1
ATOM 674 C C . GLY A 1 90 ? 4.200 10.143 -15.228 1.00 75.50 90 GLY A C 1
ATOM 675 O O . GLY A 1 90 ? 4.283 9.910 -16.426 1.00 75.50 90 GLY A O 1
ATOM 676 N N . ASN A 1 91 ? 5.148 9.768 -14.360 1.00 80.38 91 ASN A N 1
ATOM 677 C CA . ASN A 1 91 ? 6.414 9.126 -14.738 1.00 80.38 91 ASN A CA 1
ATOM 678 C C . ASN A 1 91 ? 6.450 7.626 -14.391 1.00 80.38 91 ASN A C 1
ATOM 680 O O . ASN A 1 91 ? 7.513 7.009 -14.455 1.00 80.38 91 ASN A O 1
ATOM 684 N N . ARG A 1 92 ? 5.325 7.049 -13.951 1.00 84.38 92 ARG A N 1
ATOM 685 C CA . ARG A 1 92 ? 5.199 5.624 -13.611 1.00 84.38 92 ARG A CA 1
ATOM 686 C C . ARG A 1 92 ? 4.508 4.867 -14.733 1.00 84.38 92 ARG A C 1
ATOM 688 O O . ARG A 1 92 ? 3.682 5.424 -15.452 1.00 84.38 92 ARG A O 1
ATOM 695 N N . SER A 1 93 ? 4.839 3.589 -14.865 1.00 87.06 93 SER A N 1
ATOM 696 C CA . SER A 1 93 ? 4.175 2.707 -15.823 1.00 87.06 93 SER A CA 1
ATOM 697 C C . SER A 1 93 ? 2.699 2.510 -15.457 1.00 87.06 93 SER A C 1
ATOM 699 O O . SER A 1 93 ? 2.316 2.527 -14.283 1.00 87.06 93 SER A O 1
ATOM 701 N N . GLU A 1 94 ? 1.852 2.223 -16.447 1.00 87.62 94 GLU A N 1
ATOM 702 C CA . GLU A 1 94 ? 0.448 1.891 -16.179 1.00 87.62 94 GLU A CA 1
ATOM 703 C C . GLU A 1 94 ? 0.291 0.671 -15.262 1.00 87.62 94 GLU A C 1
ATOM 705 O O . GLU A 1 94 ? -0.698 0.554 -14.540 1.00 87.62 94 GLU A O 1
ATOM 710 N N . ARG A 1 95 ? 1.239 -0.274 -15.301 1.00 89.00 95 ARG A N 1
ATOM 711 C CA . ARG A 1 95 ? 1.226 -1.456 -14.432 1.00 89.00 95 ARG A CA 1
ATOM 712 C C . ARG A 1 95 ? 1.432 -1.073 -12.972 1.00 89.00 95 ARG A C 1
ATOM 714 O O . ARG A 1 95 ? 0.676 -1.547 -12.126 1.00 89.00 95 ARG A O 1
ATOM 721 N N . GLU A 1 96 ? 2.390 -0.195 -12.681 1.00 88.81 96 GLU A N 1
ATOM 722 C CA . GLU A 1 96 ? 2.603 0.336 -11.329 1.00 88.81 96 GLU A CA 1
ATOM 723 C C . GLU A 1 96 ? 1.384 1.123 -10.841 1.00 88.81 96 GLU A C 1
ATOM 725 O O . GLU A 1 96 ? 0.925 0.903 -9.720 1.00 88.81 96 GLU A O 1
ATOM 730 N N . VAL A 1 97 ? 0.825 1.992 -11.691 1.00 90.25 97 VAL A N 1
ATOM 731 C CA . VAL A 1 97 ? -0.370 2.789 -11.367 1.00 90.25 97 VAL A CA 1
ATOM 732 C C . VAL A 1 97 ? -1.559 1.877 -11.058 1.00 90.25 97 VAL A C 1
ATOM 734 O O . VAL A 1 97 ? -2.199 2.036 -10.019 1.00 90.25 97 VAL A O 1
ATOM 737 N N . ARG A 1 98 ? -1.821 0.864 -11.897 1.00 89.88 98 ARG A N 1
ATOM 738 C CA . ARG A 1 98 ? -2.895 -0.118 -11.668 1.00 89.88 98 ARG A CA 1
ATOM 739 C C . ARG A 1 98 ? -2.697 -0.889 -10.366 1.00 89.88 98 ARG A C 1
ATOM 741 O O . ARG A 1 98 ? -3.638 -0.992 -9.584 1.00 89.88 98 ARG A O 1
ATOM 748 N N . ALA A 1 99 ? -1.494 -1.400 -10.112 1.00 90.75 99 ALA A N 1
ATOM 749 C CA . ALA A 1 99 ? -1.213 -2.159 -8.895 1.00 90.75 99 ALA A CA 1
ATOM 750 C C . ALA A 1 99 ? -1.379 -1.294 -7.632 1.00 90.75 99 ALA A C 1
ATOM 752 O O . ALA A 1 99 ? -1.986 -1.737 -6.658 1.00 90.75 99 ALA A O 1
ATOM 753 N N . ALA A 1 100 ? -0.923 -0.037 -7.654 1.00 92.12 100 ALA A N 1
ATOM 754 C CA . ALA A 1 100 ? -1.110 0.894 -6.542 1.00 92.12 100 ALA A CA 1
ATOM 755 C C . ALA A 1 100 ? -2.587 1.242 -6.321 1.00 92.12 100 ALA A C 1
ATOM 757 O O . ALA A 1 100 ? -3.048 1.283 -5.180 1.00 92.12 100 ALA A O 1
ATOM 758 N N . ALA A 1 101 ? -3.345 1.439 -7.400 1.00 91.50 101 ALA A N 1
ATOM 759 C CA . ALA A 1 101 ? -4.769 1.719 -7.317 1.00 91.50 101 ALA A CA 1
ATOM 760 C C . ALA A 1 101 ? -5.565 0.556 -6.705 1.00 91.50 101 ALA A C 1
ATOM 762 O O . ALA A 1 101 ? -6.468 0.805 -5.912 1.00 91.50 101 ALA A O 1
ATOM 763 N N . LEU A 1 102 ? -5.207 -0.699 -7.002 1.00 92.69 102 LEU A N 1
ATOM 764 C CA . LEU A 1 102 ? -5.832 -1.866 -6.368 1.00 92.69 102 LEU A CA 1
ATOM 765 C C . LEU A 1 102 ? -5.616 -1.868 -4.851 1.00 92.69 102 LEU A C 1
ATOM 767 O O . LEU A 1 102 ? -6.573 -2.033 -4.100 1.00 92.69 102 LEU A O 1
ATOM 771 N N . VAL A 1 103 ? -4.390 -1.598 -4.390 1.00 94.44 103 VAL A N 1
ATOM 772 C CA . VAL A 1 103 ? -4.095 -1.487 -2.950 1.00 94.44 103 VAL A CA 1
ATOM 773 C C . VAL A 1 103 ? -4.941 -0.380 -2.311 1.00 94.44 103 VAL A C 1
ATOM 775 O O . VAL A 1 103 ? -5.554 -0.589 -1.264 1.00 94.44 103 VAL A O 1
ATOM 778 N N . LEU A 1 104 ? -5.013 0.792 -2.950 1.00 94.06 104 LEU A N 1
ATOM 779 C CA . LEU A 1 104 ? -5.819 1.925 -2.488 1.00 94.06 104 LEU A CA 1
ATOM 780 C C . LEU A 1 104 ? -7.315 1.571 -2.411 1.00 94.06 104 LEU A C 1
ATOM 782 O O . LEU A 1 104 ? -7.975 1.887 -1.420 1.00 94.06 104 LEU A O 1
ATOM 786 N N . GLN A 1 105 ? -7.850 0.875 -3.414 1.00 92.62 105 GLN A N 1
ATOM 787 C CA . GLN A 1 105 ? -9.237 0.411 -3.418 1.00 92.62 105 GLN A CA 1
ATOM 788 C C . 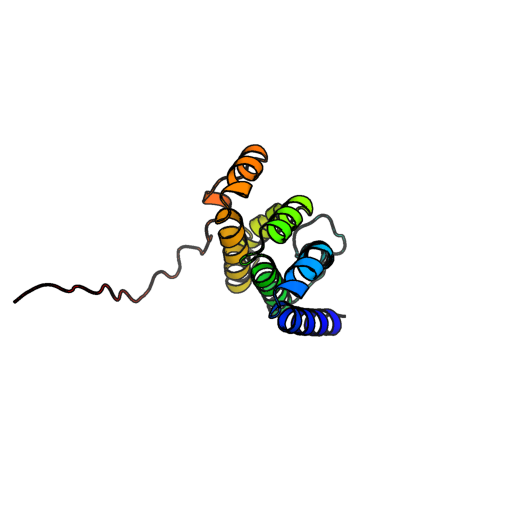GLN A 1 105 ? -9.517 -0.569 -2.278 1.00 92.62 105 GLN A C 1
ATOM 790 O O . GLN A 1 105 ? -10.525 -0.410 -1.588 1.00 92.62 105 GLN A O 1
ATOM 795 N N . THR A 1 106 ? -8.617 -1.525 -2.035 1.00 93.19 106 THR A N 1
ATOM 796 C CA . THR A 1 106 ? -8.728 -2.469 -0.915 1.00 93.19 106 THR A CA 1
ATOM 797 C C . THR A 1 106 ? -8.764 -1.729 0.422 1.00 93.19 106 THR A C 1
ATOM 799 O O . THR A 1 106 ? -9.645 -1.982 1.241 1.00 93.19 106 THR A O 1
ATOM 802 N N . VAL A 1 107 ? -7.887 -0.736 0.623 1.00 94.25 107 VAL A N 1
ATOM 803 C CA . VAL A 1 107 ? -7.897 0.108 1.832 1.00 94.25 107 VAL A CA 1
ATOM 804 C C . VAL A 1 107 ? -9.224 0.861 1.986 1.00 94.25 107 VAL A C 1
ATOM 806 O O . VAL A 1 107 ? -9.813 0.846 3.066 1.00 94.25 107 VAL A O 1
ATOM 809 N N . TRP A 1 108 ? -9.727 1.494 0.921 1.00 93.31 108 TRP A N 1
ATOM 810 C CA . TRP A 1 108 ? -10.987 2.254 0.955 1.00 93.31 108 TRP A CA 1
ATOM 811 C C . TRP A 1 108 ? -12.240 1.364 1.107 1.00 93.31 108 TRP A C 1
ATOM 813 O O . TRP A 1 108 ? -13.328 1.835 1.481 1.00 93.31 108 TRP A O 1
ATOM 823 N N . GLY A 1 109 ? -12.101 0.068 0.820 1.00 92.25 109 GLY A N 1
ATOM 824 C CA . GLY A 1 109 ? -13.108 -0.961 1.067 1.00 92.25 109 GLY A CA 1
ATOM 825 C C . GLY A 1 109 ? -13.451 -1.109 2.551 1.00 92.25 109 GLY A C 1
ATOM 826 O O . GLY A 1 109 ? -14.626 -1.277 2.883 1.00 92.25 109 GLY A O 1
ATOM 827 N N . TYR A 1 110 ? -12.469 -0.937 3.443 1.00 93.69 110 TYR A N 1
ATOM 828 C CA . TYR A 1 110 ? -12.667 -0.996 4.892 1.00 93.69 110 TYR A CA 1
ATOM 829 C C . TYR A 1 110 ? -13.410 0.238 5.407 1.00 93.69 110 TYR A C 1
ATOM 831 O O . TYR A 1 110 ? -12.875 1.351 5.449 1.00 93.69 110 TYR A O 1
ATOM 839 N N . LYS A 1 111 ? -14.658 0.049 5.846 1.00 93.62 111 LYS A N 1
ATOM 840 C CA . LYS A 1 111 ? -15.514 1.134 6.360 1.00 93.62 111 LYS A CA 1
ATOM 841 C C . LYS A 1 111 ? -14.898 1.799 7.595 1.00 93.62 111 LYS A C 1
ATOM 843 O O . LYS A 1 111 ? -15.026 3.008 7.773 1.00 93.62 111 LYS A O 1
ATOM 848 N N . GLU A 1 112 ? -14.187 1.020 8.399 1.00 93.31 112 GLU A N 1
ATOM 849 C CA . GLU A 1 112 ? -13.479 1.404 9.617 1.00 93.31 112 GLU A CA 1
ATOM 850 C C . GLU A 1 112 ? -12.312 2.358 9.339 1.00 93.31 112 GLU A C 1
ATOM 852 O O . GLU A 1 112 ? -11.962 3.165 10.199 1.00 93.31 112 GLU A O 1
ATOM 857 N N . LEU A 1 113 ? -11.720 2.294 8.141 1.00 92.94 113 LEU A N 1
ATOM 858 C CA . LEU A 1 113 ? -10.604 3.155 7.745 1.00 92.94 113 LEU A CA 1
ATOM 859 C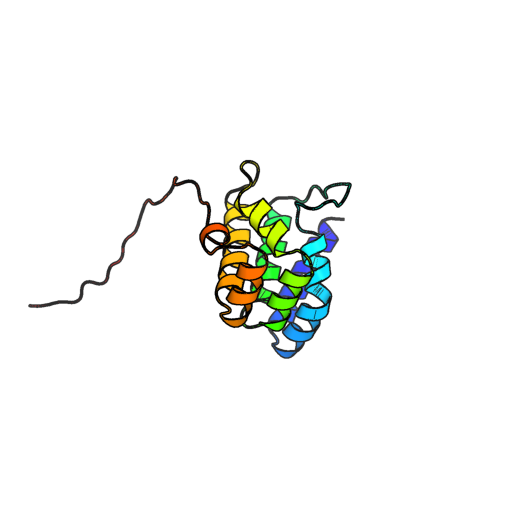 C . LEU A 1 113 ? -11.050 4.467 7.102 1.00 92.94 113 LEU A C 1
ATOM 861 O O . LEU A 1 113 ? -10.274 5.417 7.111 1.00 92.94 113 LEU A O 1
ATOM 865 N N . ARG A 1 114 ? -12.295 4.571 6.619 1.00 92.31 114 ARG A N 1
ATOM 866 C CA . ARG A 1 114 ? -12.782 5.777 5.925 1.00 92.31 114 ARG A CA 1
ATOM 867 C C . ARG A 1 114 ? -12.743 7.022 6.800 1.00 92.31 114 ARG A C 1
ATOM 869 O O . ARG A 1 114 ? -12.107 7.995 6.425 1.00 92.31 114 ARG A O 1
ATOM 876 N N . LYS A 1 115 ? -13.349 6.972 7.992 1.00 92.94 115 LYS A N 1
ATOM 877 C CA . LYS A 1 115 ? -13.372 8.125 8.911 1.00 92.94 115 LYS A CA 1
ATOM 878 C C . LYS A 1 115 ? -11.959 8.587 9.312 1.00 92.94 115 LYS A C 1
ATOM 880 O O . LYS A 1 115 ? -11.720 9.791 9.289 1.00 92.94 115 LYS A O 1
ATOM 885 N N . PRO A 1 116 ? -11.021 7.692 9.689 1.00 93.00 116 PRO A N 1
ATOM 886 C CA . PRO A 1 116 ? -9.624 8.074 9.898 1.00 93.00 116 PRO A CA 1
ATOM 887 C C . PRO A 1 116 ? -8.972 8.727 8.675 1.00 93.00 116 PRO A C 1
ATOM 889 O O . PRO A 1 116 ? -8.395 9.798 8.812 1.00 93.00 116 PRO A O 1
ATOM 892 N N . LEU A 1 117 ? -9.113 8.134 7.485 1.00 92.06 117 LEU A N 1
ATOM 893 C CA . LEU A 1 117 ? -8.518 8.661 6.253 1.00 92.06 117 LEU A CA 1
ATOM 894 C C . LEU A 1 117 ? -9.081 10.043 5.888 1.00 92.06 117 LEU A C 1
ATOM 896 O O . LEU A 1 117 ? -8.329 10.944 5.537 1.00 92.06 117 LEU A O 1
ATOM 900 N N . GLU A 1 118 ? -10.390 10.242 6.032 1.00 93.38 118 GLU A N 1
ATOM 901 C CA . GLU A 1 118 ? -11.043 11.537 5.804 1.00 93.38 118 GLU A CA 1
ATOM 902 C C . GLU A 1 118 ? -10.554 12.610 6.786 1.00 93.38 118 GLU A C 1
ATOM 904 O O . GLU A 1 118 ? -10.324 13.749 6.384 1.00 93.38 118 GLU A O 1
ATOM 909 N N . LYS A 1 119 ? -10.324 12.253 8.060 1.00 94.06 119 LYS A N 1
ATOM 910 C CA . LYS A 1 119 ? -9.714 13.160 9.053 1.00 94.06 119 LYS A CA 1
ATOM 911 C C . LYS A 1 119 ? -8.270 13.526 8.714 1.00 94.06 119 LYS A C 1
ATOM 913 O O . LYS A 1 119 ? -7.836 14.624 9.042 1.00 94.06 119 LYS A O 1
ATOM 918 N N . GLU A 1 120 ? -7.546 12.620 8.068 1.00 90.19 120 GLU A N 1
ATOM 919 C CA . GLU A 1 120 ? -6.196 12.846 7.542 1.00 90.19 120 GLU A CA 1
ATOM 920 C C . GLU A 1 120 ? -6.210 13.652 6.220 1.00 90.19 120 GLU A C 1
ATOM 922 O O . GLU A 1 120 ? -5.155 13.983 5.687 1.00 90.19 120 GLU A O 1
ATOM 927 N N . GLY A 1 121 ? -7.393 14.016 5.704 1.00 92.12 121 GLY A N 1
ATOM 928 C CA . GLY A 1 121 ? -7.569 14.847 4.508 1.00 92.12 121 GLY A CA 1
ATOM 929 C C . GLY A 1 121 ? -7.738 14.063 3.205 1.00 92.12 121 GLY A C 1
ATOM 930 O O . GLY A 1 121 ? -7.851 14.666 2.134 1.00 92.12 121 GLY A O 1
ATOM 931 N N . TRP A 1 122 ? -7.785 12.733 3.272 1.00 93.75 122 TRP A N 1
ATOM 932 C CA . TRP A 1 122 ? -7.968 11.880 2.106 1.00 93.75 122 TRP A CA 1
ATOM 933 C C . TRP A 1 122 ? -9.430 11.807 1.662 1.00 93.75 122 TRP A C 1
ATOM 935 O O . TRP A 1 122 ? -10.347 11.708 2.475 1.00 93.75 122 TRP A O 1
ATOM 945 N N . LYS A 1 123 ? -9.664 11.763 0.348 1.00 91.94 123 LYS A N 1
ATOM 946 C CA . LYS A 1 123 ? -11.004 11.601 -0.242 1.00 91.94 123 LYS A CA 1
ATOM 947 C C . LYS A 1 123 ? -11.046 10.417 -1.196 1.00 91.94 123 LYS A C 1
ATOM 949 O O . LYS A 1 123 ? -10.037 10.049 -1.787 1.00 91.94 123 LYS A O 1
ATOM 954 N N . LYS A 1 124 ? -12.241 9.868 -1.438 1.00 87.06 124 LYS A N 1
ATOM 955 C CA . LYS A 1 124 ? -12.455 8.714 -2.337 1.00 87.06 124 LYS A CA 1
ATOM 956 C C . LYS A 1 124 ? -11.771 8.864 -3.703 1.00 87.06 124 LYS A C 1
ATOM 958 O O . LYS A 1 124 ? -11.259 7.880 -4.224 1.00 87.06 124 LYS A O 1
ATOM 963 N N . SER A 1 125 ? -11.742 10.070 -4.275 1.00 87.44 125 SER A N 1
ATOM 964 C CA . SER A 1 125 ? -11.084 10.333 -5.565 1.00 87.44 125 SER A CA 1
ATOM 965 C C . SER A 1 125 ? -9.572 10.084 -5.541 1.00 87.44 125 SER A C 1
ATOM 967 O O . SER A 1 125 ? -8.991 9.797 -6.579 1.00 87.44 125 SER A O 1
ATOM 969 N N . ASP A 1 126 ? -8.921 10.167 -4.378 1.00 86.81 126 ASP A N 1
ATOM 970 C CA . ASP A 1 126 ? -7.490 9.866 -4.239 1.00 86.81 126 ASP A CA 1
ATOM 971 C C . ASP A 1 126 ? -7.197 8.361 -4.348 1.00 86.81 126 ASP A C 1
ATOM 973 O O . ASP A 1 126 ? -6.085 7.981 -4.711 1.00 86.81 126 ASP A O 1
ATOM 977 N N . PHE A 1 127 ? -8.210 7.519 -4.110 1.00 85.81 127 PHE A N 1
ATOM 978 C CA . PHE A 1 127 ? -8.158 6.053 -4.197 1.00 85.81 127 PHE A CA 1
ATOM 979 C C . PHE A 1 127 ? -8.787 5.521 -5.490 1.00 85.81 127 PHE A C 1
ATOM 981 O O . PHE A 1 127 ? -8.960 4.313 -5.654 1.00 85.81 127 PHE A O 1
ATOM 988 N N . GLN A 1 128 ? -9.173 6.409 -6.409 1.00 81.31 128 GLN A N 1
ATOM 989 C CA . GLN A 1 128 ? -9.613 6.011 -7.738 1.00 81.31 128 GLN A CA 1
ATOM 990 C C . GLN A 1 128 ? -8.408 5.777 -8.646 1.00 81.31 128 GLN A C 1
ATOM 992 O O . GLN A 1 128 ? -7.360 6.412 -8.523 1.00 81.31 128 GLN A O 1
ATOM 997 N N . VAL A 1 129 ? -8.581 4.833 -9.564 1.00 70.75 129 VAL A N 1
ATOM 998 C CA . VAL A 1 129 ? -7.603 4.516 -10.599 1.00 70.75 129 VAL A CA 1
ATOM 999 C C . VAL A 1 129 ? -7.477 5.732 -11.522 1.00 70.75 129 VAL A C 1
ATOM 1001 O O . VAL A 1 129 ? -8.424 6.040 -12.245 1.00 70.75 129 VAL A O 1
ATOM 1004 N N . ASN A 1 130 ? -6.320 6.401 -11.530 1.00 63.28 130 ASN A N 1
ATOM 1005 C CA . ASN A 1 130 ? -5.991 7.397 -12.555 1.00 63.28 130 ASN A CA 1
ATOM 1006 C C . ASN A 1 130 ? -5.337 6.685 -13.738 1.00 63.28 130 ASN A C 1
ATOM 1008 O O . ASN A 1 130 ? -4.195 6.946 -14.101 1.00 63.28 130 ASN A O 1
ATOM 1012 N N . LEU A 1 131 ? -6.063 5.742 -14.336 1.00 57.03 131 LEU A N 1
ATOM 1013 C CA . LEU A 1 131 ? -5.770 5.399 -15.714 1.00 57.03 131 LEU A CA 1
ATOM 1014 C C . LEU A 1 131 ? -6.216 6.625 -16.493 1.00 57.03 131 LEU A C 1
ATOM 1016 O O . LEU A 1 131 ? -7.413 6.913 -16.558 1.00 57.03 131 LEU A O 1
ATOM 1020 N N . SER A 1 132 ? -5.256 7.374 -17.032 1.00 42.53 132 SER A N 1
ATOM 1021 C CA . SER A 1 132 ? -5.491 8.252 -18.173 1.00 42.53 132 SER A CA 1
ATOM 1022 C C . SER A 1 132 ? -6.542 7.580 -19.058 1.00 42.53 132 SER A C 1
ATOM 1024 O O . SER A 1 132 ? -6.422 6.387 -19.328 1.00 42.53 132 SER A O 1
ATOM 1026 N N . ASN A 1 133 ? -7.583 8.303 -19.466 1.00 38.47 133 ASN A N 1
ATOM 1027 C CA . ASN A 1 133 ? -8.735 7.811 -20.240 1.00 38.47 133 ASN A CA 1
ATOM 1028 C C . ASN A 1 133 ? -8.403 7.126 -21.600 1.00 38.47 133 ASN A C 1
ATOM 1030 O O . ASN A 1 133 ? -9.277 6.999 -22.449 1.00 38.47 133 ASN A O 1
ATOM 1034 N N . ALA A 1 134 ? -7.177 6.666 -21.833 1.00 38.66 134 ALA A N 1
ATOM 1035 C CA . ALA A 1 134 ? -6.781 5.734 -22.876 1.00 38.66 134 ALA A CA 1
ATOM 1036 C C . ALA A 1 134 ? -6.651 4.336 -22.240 1.00 38.66 134 ALA A C 1
ATOM 1038 O O . ALA A 1 134 ? -5.570 3.885 -21.895 1.00 38.66 134 ALA A O 1
ATOM 1039 N N . SER A 1 135 ? -7.714 3.602 -21.932 1.00 37.56 135 SER A N 1
ATOM 1040 C CA . SER A 1 135 ? -8.353 2.728 -22.916 1.00 37.56 135 SER A CA 1
ATOM 1041 C C . SER A 1 135 ? -9.606 2.120 -22.275 1.00 37.56 135 SER A C 1
ATOM 1043 O O . SER A 1 135 ? -9.566 1.035 -21.698 1.00 37.56 135 SER A O 1
ATOM 1045 N N . ARG A 1 136 ? -10.746 2.814 -22.350 1.00 38.88 136 ARG A N 1
ATOM 1046 C CA . ARG A 1 136 ? -12.051 2.134 -22.323 1.00 38.88 136 ARG A CA 1
ATOM 1047 C C . ARG A 1 136 ? -12.382 1.733 -23.752 1.00 38.88 136 ARG A C 1
ATOM 1049 O O . ARG A 1 136 ? -13.170 2.388 -24.421 1.00 38.88 136 ARG A O 1
ATOM 1056 N N . THR A 1 137 ? -11.756 0.666 -24.220 1.00 38.53 137 THR A N 1
ATOM 1057 C CA . THR A 1 137 ? -12.161 -0.014 -25.448 1.00 38.53 137 THR A CA 1
ATOM 1058 C C . THR A 1 137 ? -12.356 -1.486 -25.128 1.00 38.53 137 THR A C 1
ATOM 1060 O O . THR A 1 137 ? -11.377 -2.208 -24.981 1.00 38.53 137 THR A O 1
ATOM 1063 N N . GLN A 1 138 ? -13.638 -1.866 -25.070 1.00 44.41 138 GLN A N 1
ATOM 1064 C CA . GLN A 1 138 ? -14.196 -3.216 -25.227 1.00 44.41 138 GLN A CA 1
ATOM 1065 C C . GLN A 1 138 ? -13.898 -4.227 -24.094 1.00 44.41 138 GLN A C 1
ATOM 1067 O O . GLN A 1 138 ? -12.788 -4.330 -23.605 1.00 44.41 138 GLN A O 1
ATOM 1072 N N . GLY A 1 139 ? -14.844 -5.023 -23.599 1.00 33.25 139 GLY A N 1
ATOM 1073 C CA . GLY A 1 139 ? -16.162 -5.363 -24.121 1.00 33.25 139 GLY A CA 1
ATOM 1074 C C . GLY A 1 139 ? -17.220 -5.339 -23.026 1.00 33.25 139 GLY A C 1
ATOM 1075 O O . GLY A 1 139 ? -17.000 -5.787 -21.901 1.00 33.25 139 GLY A O 1
ATOM 1076 N N . GLY A 1 140 ? -18.378 -4.788 -23.383 1.00 38.91 140 GLY A N 1
ATOM 1077 C CA . GLY A 1 140 ? -19.606 -5.066 -22.670 1.00 38.91 140 GLY A CA 1
ATOM 1078 C C . GLY A 1 140 ? -19.971 -6.532 -22.862 1.00 38.91 140 GLY A C 1
ATOM 1079 O O . GLY A 1 140 ? -19.929 -7.042 -23.974 1.00 38.91 140 GLY A O 1
ATOM 1080 N N . ASN A 1 141 ? -20.347 -7.179 -21.770 1.00 38.31 141 ASN A N 1
ATOM 1081 C CA . ASN A 1 141 ? -21.216 -8.342 -21.814 1.00 38.31 141 ASN A CA 1
ATOM 1082 C C . ASN A 1 141 ? -22.282 -8.107 -20.744 1.00 38.31 141 ASN A C 1
ATOM 1084 O O . ASN A 1 141 ? -22.264 -8.694 -19.664 1.00 38.31 141 ASN A O 1
ATOM 1088 N N . SER A 1 142 ? -23.155 -7.137 -21.028 1.00 36.09 142 SER A N 1
ATOM 1089 C CA . SER A 1 142 ? -24.431 -7.028 -20.337 1.00 36.09 142 SER A CA 1
ATOM 1090 C C . SER A 1 142 ? -25.240 -8.257 -20.723 1.00 36.09 142 SER A C 1
ATOM 1092 O O . SER A 1 142 ? -25.605 -8.428 -21.883 1.00 36.09 142 SER A O 1
ATOM 1094 N N . PHE A 1 143 ? -25.449 -9.130 -19.745 1.00 43.34 143 PHE A N 1
ATOM 1095 C CA . PHE A 1 143 ? -26.562 -10.061 -19.751 1.00 43.34 143 PHE A CA 1
ATOM 1096 C C . PHE A 1 143 ? -27.844 -9.232 -19.858 1.00 43.34 143 PHE A C 1
ATOM 1098 O O . PHE A 1 143 ? -28.158 -8.495 -18.926 1.00 43.34 143 PHE A O 1
ATOM 1105 N N . ASP A 1 144 ? -28.538 -9.330 -20.988 1.00 48.44 144 ASP A N 1
ATOM 1106 C CA . ASP A 1 144 ? -29.945 -8.953 -21.084 1.00 48.44 144 ASP A CA 1
ATOM 1107 C C . ASP A 1 144 ? -30.740 -10.241 -21.297 1.00 48.44 144 ASP A C 1
ATOM 1109 O O . ASP A 1 144 ? -30.796 -10.827 -22.378 1.00 48.44 144 ASP A O 1
ATOM 1113 N N . ASP A 1 145 ? -31.212 -10.740 -20.164 1.00 48.28 145 ASP A N 1
ATOM 1114 C CA . ASP A 1 145 ? -32.281 -11.708 -20.011 1.00 48.28 145 ASP A CA 1
ATOM 1115 C C . ASP A 1 145 ? -33.592 -10.920 -20.083 1.00 48.28 145 ASP A C 1
ATOM 1117 O O . ASP A 1 145 ? -33.862 -10.144 -19.166 1.00 48.28 145 ASP A O 1
ATOM 1121 N N . SER A 1 146 ? -34.369 -11.060 -21.169 1.00 41.47 146 SER A N 1
ATOM 1122 C CA . SER A 1 146 ? -35.830 -10.853 -21.178 1.00 41.47 146 SER A CA 1
ATOM 1123 C C . SER A 1 146 ? -36.499 -11.107 -22.543 1.00 41.47 146 SER A C 1
ATOM 1125 O O . SER A 1 146 ? -36.386 -10.316 -23.471 1.00 41.47 146 SER A O 1
ATOM 1127 N N . THR A 1 147 ? -37.336 -12.153 -22.548 1.00 52.97 147 THR A N 1
ATOM 1128 C CA . THR A 1 147 ? -38.692 -12.232 -23.141 1.00 52.97 147 THR A CA 1
ATOM 1129 C C . THR A 1 147 ? -38.863 -12.266 -24.672 1.00 52.97 147 THR A C 1
ATOM 1131 O O . THR A 1 147 ? -38.896 -11.225 -25.324 1.00 52.97 147 THR A O 1
ATOM 1134 N N . LEU A 1 148 ? -39.126 -13.463 -25.222 1.00 37.16 148 LEU A N 1
ATOM 1135 C CA . LEU A 1 148 ? -40.439 -13.928 -25.735 1.00 37.16 148 LEU A CA 1
ATOM 1136 C C . LEU A 1 148 ? -40.371 -15.407 -26.154 1.00 37.16 148 LEU A C 1
ATOM 1138 O O . LEU A 1 148 ? -39.390 -15.785 -26.831 1.00 37.16 148 LEU A O 1
#

Foldseek 3Di:
DLVVLVVVLVVLVVQLVDVVSLVVCLVPVLLVLLVLQADDPDPPGPPHDLVSLLSSLQSLLSSLQVPVSSLVVCVVNCVLNRLLCQLPDPPHDLSNNVSSLSSLVSSVVDPVCVVVCVVVVDDPVSSHRPPPPPDPDDDDDPDDDDDD

Radius of gyration: 16.91 Å; chains: 1; bounding box: 61×34×37 Å

Sequence (148 aa):
SERVVKAASGALRNLAVDTRNKELIGKHAIPNLVKNLPGGQQTPAKNLSEDTVVSVLNTINEVIADNLEAAKKLRETQGIEKLVLINKSGNRSEREVRAAALVLQTVWGYKELRKPLEKEGWKKSDFQVNLSNASRTQGGNSFDDSTL